Protein AF-A0A3C0ISR7-F1 (afdb_monomer)

Mean predicted aligned error: 15.63 Å

Sequence (139 aa):
MLSINIRPLAKACKRTSGGVSRIWIFDPDDFSFTQAANNPVTGPQPYSAIVLRNAGSGATATAAIASNAVSSITVTVGGTGYLTPPVVQITGGGGTGATAVASIAGGQVTAITVTNGGSGYTTAPTVTLVSGATAAGGA

Radius of gyration: 22.69 Å; Cα contacts (8 Å, |Δi|>4): 237; chains: 1; bounding box: 64×41×48 Å

pLDDT: mean 71.62, std 22.54, range [28.58, 96.19]

Secondary structure (DSSP, 8-state):
-----------PPP--SSS-S------TTS--PPPPP-----S-------------EEEEEEEEEETTEEEEEEEEEEEE--SSPPEEEEE-TT-EEEEEEEEEETTEEEEEEEEEEEE---SPPEEEEE---------

Foldseek 3Di:
DDDQDDDDDDDDDDDDPDDDPDDDDDDPPSDDDDDDDDDDDPDDDPDPDPDPQPLFDDWAWWFDDDPQFGPFIGTPWFGFRHPDFFAKDWDDQQWDDWHWTFDDDPGTTDGIGTPTRGGRRNDTTGIDTHRDPPDPPDD

Solvent-accessible surface area (backbone atoms only — not comparable to full-atom values): 8970 Å² total; per-residue (Å²): 135,91,83,82,86,82,79,89,78,92,71,90,74,83,88,72,97,76,86,71,100,69,84,86,87,72,62,90,77,75,70,81,85,76,90,74,80,92,74,89,81,90,72,97,69,98,67,89,70,85,78,81,73,64,53,30,47,73,47,40,44,49,46,41,67,48,97,38,14,49,67,44,45,48,66,76,35,37,37,44,52,32,88,54,55,34,49,55,44,72,44,66,22,78,35,50,74,51,40,45,48,46,40,63,56,97,30,17,46,73,44,44,48,68,77,32,37,40,42,58,31,80,44,67,37,50,52,46,66,46,48,64,67,73,74,75,80,84,128

Structure (mmCIF, N/CA/C/O backbone):
data_AF-A0A3C0ISR7-F1
#
_entry.id   AF-A0A3C0ISR7-F1
#
loop_
_atom_site.group_PDB
_atom_site.id
_atom_site.type_symbol
_atom_site.label_atom_id
_atom_site.label_alt_id
_atom_site.label_comp_id
_atom_site.label_asym_id
_atom_site.label_entity_id
_atom_site.label_seq_id
_atom_site.pdbx_PDB_ins_code
_atom_site.Cartn_x
_atom_site.Cartn_y
_atom_site.Cartn_z
_atom_site.occupancy
_atom_site.B_iso_or_equiv
_atom_site.auth_seq_id
_atom_site.auth_comp_id
_atom_site.auth_asym_id
_atom_site.auth_atom_id
_atom_site.pdbx_PDB_model_num
ATOM 1 N N . MET A 1 1 ? 34.032 5.545 -14.984 1.00 39.47 1 MET A N 1
ATOM 2 C CA . MET A 1 1 ? 35.078 4.507 -14.888 1.00 39.47 1 MET A CA 1
ATOM 3 C C . MET A 1 1 ? 34.836 3.778 -13.574 1.00 39.47 1 MET A C 1
ATOM 5 O O . MET A 1 1 ? 35.010 4.384 -12.528 1.00 39.47 1 MET A O 1
ATOM 9 N N . LEU A 1 2 ? 34.264 2.571 -13.622 1.00 28.58 2 LEU A N 1
ATOM 10 C CA . LEU A 1 2 ? 33.997 1.757 -12.432 1.00 28.58 2 LEU A CA 1
ATOM 11 C C . LEU A 1 2 ? 35.338 1.194 -11.951 1.00 28.58 2 LEU A C 1
ATOM 13 O O . LEU A 1 2 ? 36.013 0.515 -12.721 1.00 28.58 2 LEU A O 1
ATOM 17 N N . SER A 1 3 ? 35.741 1.523 -10.727 1.00 36.12 3 SER A N 1
ATOM 18 C CA . SER A 1 3 ? 36.979 1.012 -10.140 1.00 36.12 3 SER A CA 1
ATOM 19 C C . SER A 1 3 ? 36.633 -0.142 -9.205 1.00 36.12 3 SER A C 1
ATOM 21 O O . SER A 1 3 ? 35.871 0.048 -8.262 1.00 36.12 3 SER A O 1
ATOM 23 N N . ILE A 1 4 ? 37.157 -1.333 -9.495 1.00 43.91 4 ILE A N 1
ATOM 24 C CA . ILE A 1 4 ? 36.989 -2.547 -8.687 1.00 43.91 4 ILE A CA 1
ATOM 25 C C . ILE A 1 4 ? 38.325 -2.792 -7.990 1.00 43.91 4 ILE A C 1
ATOM 27 O O . ILE A 1 4 ? 39.342 -2.991 -8.657 1.00 43.91 4 ILE A O 1
ATOM 31 N N . ASN A 1 5 ? 38.341 -2.737 -6.659 1.00 37.81 5 ASN A N 1
ATOM 32 C CA . ASN A 1 5 ? 39.568 -2.852 -5.878 1.00 37.81 5 ASN A CA 1
ATOM 33 C C . ASN A 1 5 ? 39.745 -4.294 -5.385 1.00 37.81 5 ASN A C 1
ATOM 35 O O . ASN A 1 5 ? 39.143 -4.695 -4.400 1.00 37.81 5 ASN A O 1
ATOM 39 N N . ILE A 1 6 ? 40.563 -5.087 -6.078 1.00 45.03 6 ILE A N 1
ATOM 40 C CA . ILE A 1 6 ? 40.774 -6.500 -5.735 1.00 45.03 6 ILE A CA 1
ATOM 41 C C . ILE A 1 6 ? 41.996 -6.609 -4.816 1.00 45.03 6 ILE A C 1
ATOM 43 O O . ILE A 1 6 ? 43.122 -6.373 -5.256 1.00 45.03 6 ILE A O 1
ATOM 47 N N . ARG A 1 7 ? 41.809 -7.013 -3.552 1.00 48.22 7 ARG A N 1
ATOM 48 C CA . ARG A 1 7 ? 42.930 -7.387 -2.670 1.00 48.22 7 ARG A CA 1
ATOM 49 C C . ARG A 1 7 ? 43.307 -8.859 -2.900 1.00 48.22 7 ARG A C 1
ATOM 51 O O . ARG A 1 7 ? 42.440 -9.724 -2.808 1.00 48.22 7 ARG A O 1
ATOM 58 N N . PRO A 1 8 ? 44.577 -9.198 -3.182 1.00 43.00 8 PRO A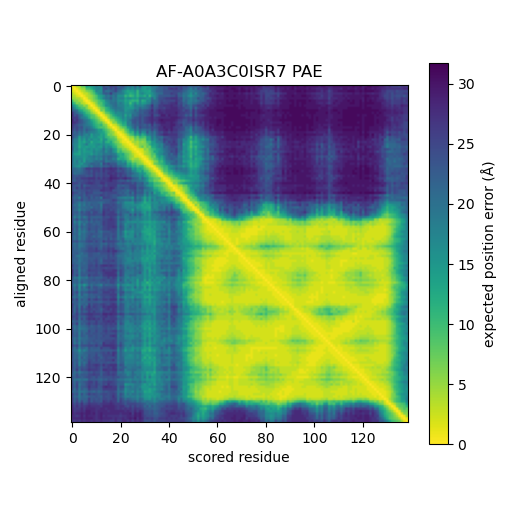 N 1
ATOM 59 C CA . PRO A 1 8 ? 44.979 -10.591 -3.329 1.00 43.00 8 PRO A CA 1
ATOM 60 C C . PRO A 1 8 ? 45.081 -11.264 -1.953 1.00 43.00 8 PRO A C 1
ATOM 62 O O . PRO A 1 8 ? 46.003 -10.990 -1.188 1.00 43.00 8 PRO A O 1
ATOM 65 N N . LEU A 1 9 ? 44.165 -12.183 -1.642 1.00 45.34 9 LEU A N 1
ATOM 66 C CA . LEU A 1 9 ? 44.323 -13.115 -0.524 1.00 45.34 9 LEU A CA 1
ATOM 67 C C . LEU A 1 9 ? 44.935 -14.418 -1.044 1.00 45.34 9 LEU A C 1
ATOM 69 O O . LEU A 1 9 ? 44.275 -15.250 -1.666 1.00 45.34 9 LEU A O 1
ATOM 73 N N . ALA A 1 10 ? 46.230 -14.597 -0.799 1.00 49.84 10 ALA A N 1
ATOM 74 C CA . ALA A 1 10 ? 46.919 -15.844 -1.084 1.00 49.84 10 ALA A CA 1
ATOM 75 C C . ALA A 1 10 ? 46.516 -16.915 -0.057 1.00 49.84 10 ALA A C 1
ATOM 77 O O . ALA A 1 10 ? 47.113 -17.022 1.013 1.00 49.84 10 ALA A O 1
ATOM 78 N N . LYS A 1 11 ? 45.531 -17.755 -0.388 1.00 47.78 11 LYS A N 1
ATOM 79 C CA . LYS A 1 11 ? 45.436 -19.098 0.203 1.00 47.78 11 LYS A CA 1
ATOM 80 C C . LYS A 1 11 ? 44.878 -20.091 -0.812 1.00 47.78 11 LYS A C 1
ATOM 82 O O . LYS A 1 11 ? 43.680 -20.168 -1.056 1.00 47.78 11 LYS A O 1
ATOM 87 N N . ALA A 1 12 ? 45.788 -20.828 -1.443 1.00 45.22 12 ALA A N 1
ATOM 88 C CA . ALA A 1 12 ? 45.475 -21.859 -2.421 1.00 45.22 12 ALA A CA 1
ATOM 89 C C . ALA A 1 12 ? 44.726 -23.032 -1.761 1.00 45.22 12 ALA A C 1
ATOM 91 O O . ALA A 1 12 ? 45.284 -23.725 -0.912 1.00 45.22 12 ALA A O 1
ATOM 92 N N . CYS A 1 13 ? 43.485 -23.286 -2.179 1.00 40.09 13 CYS A N 1
ATOM 93 C CA . CYS A 1 13 ? 42.817 -24.569 -1.963 1.00 40.09 13 CYS A CA 1
ATOM 94 C C . CYS A 1 13 ? 43.076 -25.458 -3.193 1.00 40.09 13 CYS A C 1
ATOM 96 O O . CYS A 1 13 ? 42.990 -24.988 -4.329 1.00 40.09 13 CYS A O 1
ATOM 98 N N . LYS A 1 14 ? 43.475 -26.719 -2.986 1.00 44.47 14 LYS A N 1
ATOM 99 C CA . LYS A 1 14 ? 43.835 -27.658 -4.064 1.00 44.47 14 LYS A CA 1
ATOM 100 C C . LYS A 1 14 ? 42.665 -27.863 -5.042 1.00 44.47 14 LYS A C 1
ATOM 102 O O . LYS A 1 14 ? 41.518 -27.977 -4.628 1.00 44.47 14 LYS A O 1
ATOM 107 N N . ARG A 1 15 ? 42.984 -27.962 -6.340 1.00 46.06 15 ARG A N 1
ATOM 108 C CA . ARG A 1 15 ? 42.043 -28.241 -7.444 1.00 46.06 15 ARG A CA 1
ATOM 109 C C . ARG A 1 15 ? 41.285 -29.558 -7.208 1.00 46.06 15 ARG A C 1
ATOM 111 O O . ARG A 1 15 ? 41.887 -30.621 -7.328 1.00 46.06 15 ARG A O 1
ATOM 118 N N . THR A 1 16 ? 39.977 -29.498 -6.972 1.00 46.84 16 THR A N 1
ATOM 119 C CA . THR A 1 16 ? 39.047 -30.604 -7.252 1.00 46.84 16 THR A CA 1
ATOM 120 C C . THR A 1 16 ? 38.565 -30.498 -8.701 1.00 46.84 16 THR A C 1
ATOM 122 O O . THR A 1 16 ? 38.203 -29.432 -9.198 1.00 46.84 16 THR A O 1
ATOM 125 N N . SER A 1 17 ? 38.651 -31.612 -9.422 1.00 55.38 17 SER A N 1
ATOM 126 C CA . SER A 1 17 ? 38.398 -31.760 -10.856 1.00 55.38 17 SER A CA 1
ATOM 127 C C . SER A 1 17 ? 36.902 -31.683 -11.191 1.00 55.38 17 SER A C 1
ATOM 129 O O . SER A 1 17 ? 36.267 -32.709 -11.418 1.00 55.38 17 SER A O 1
ATOM 131 N N . GLY A 1 18 ? 36.339 -30.471 -11.200 1.00 51.38 18 GLY A N 1
ATOM 132 C CA . GLY A 1 18 ? 34.902 -30.274 -11.429 1.00 51.38 18 GLY A CA 1
ATOM 133 C C . GLY A 1 18 ? 34.455 -28.874 -11.864 1.00 51.38 18 GLY A C 1
ATOM 134 O O . GLY A 1 18 ? 33.291 -28.548 -11.688 1.00 51.38 18 GLY A O 1
ATOM 135 N N . GLY A 1 19 ? 35.341 -28.054 -12.442 1.00 46.81 19 GLY A N 1
ATOM 136 C CA . GLY A 1 19 ? 34.913 -26.950 -13.314 1.00 46.81 19 GLY A CA 1
ATOM 137 C C . GLY A 1 19 ? 34.412 -25.657 -12.658 1.00 46.81 19 GLY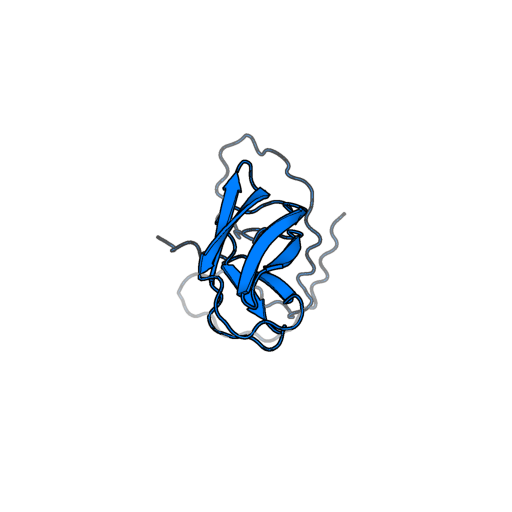 A C 1
ATOM 138 O O . GLY A 1 19 ? 33.325 -25.200 -12.980 1.00 46.81 19 GLY A O 1
ATOM 139 N N . VAL A 1 20 ? 35.251 -24.974 -11.874 1.00 46.06 20 VAL A N 1
ATOM 140 C CA . VAL A 1 20 ? 35.224 -23.499 -11.829 1.00 46.06 20 VAL A CA 1
ATOM 141 C C . VAL A 1 20 ? 36.653 -22.971 -11.940 1.00 46.06 20 VAL A C 1
ATOM 143 O O . VAL A 1 20 ? 37.489 -23.207 -11.072 1.00 46.06 20 VAL A O 1
ATOM 146 N N . SER A 1 21 ? 36.964 -22.279 -13.040 1.00 47.78 21 SER A N 1
ATOM 147 C CA . SER A 1 21 ? 38.301 -21.710 -13.303 1.00 47.78 21 SER A CA 1
ATOM 148 C C . SER A 1 21 ? 38.658 -20.583 -12.330 1.00 47.78 21 SER A C 1
ATOM 150 O O . SER A 1 21 ? 39.823 -20.210 -12.200 1.00 47.78 21 SER A O 1
ATOM 152 N N . ARG A 1 22 ? 37.641 -20.027 -11.663 1.00 46.66 22 ARG A N 1
ATOM 153 C CA . ARG A 1 22 ? 37.733 -19.004 -10.627 1.00 46.66 22 ARG A CA 1
ATOM 154 C C . ARG A 1 22 ? 36.416 -18.954 -9.855 1.00 46.66 22 ARG A C 1
ATOM 156 O O . ARG A 1 22 ? 35.355 -18.885 -10.464 1.00 46.66 22 ARG A O 1
ATOM 163 N N . ILE A 1 23 ? 36.505 -18.948 -8.532 1.00 56.88 23 ILE A N 1
ATOM 164 C CA . ILE A 1 23 ? 35.452 -18.462 -7.638 1.00 56.88 23 ILE A CA 1
ATOM 165 C C . ILE A 1 23 ? 35.950 -17.119 -7.113 1.00 56.88 23 ILE A C 1
ATOM 167 O O . ILE A 1 23 ? 37.076 -17.033 -6.620 1.00 56.88 23 ILE A O 1
ATOM 171 N N . TRP A 1 24 ? 35.137 -16.077 -7.257 1.00 47.84 24 TRP A N 1
ATOM 172 C CA . TRP A 1 24 ? 35.399 -14.776 -6.654 1.00 47.84 24 TRP A CA 1
ATOM 173 C C . TRP A 1 24 ? 34.612 -14.718 -5.351 1.00 47.84 24 TRP A C 1
ATOM 175 O O . TRP A 1 24 ? 33.384 -14.780 -5.366 1.00 47.84 24 TRP A O 1
ATOM 185 N N . ILE A 1 25 ? 35.331 -14.696 -4.233 1.00 50.44 25 ILE A N 1
ATOM 186 C CA . ILE A 1 25 ? 34.749 -14.427 -2.921 1.00 50.44 25 ILE A CA 1
ATOM 187 C C . ILE A 1 25 ? 34.900 -12.929 -2.720 1.00 50.44 25 ILE A C 1
ATOM 189 O O . ILE A 1 25 ? 36.008 -12.408 -2.841 1.00 50.44 25 ILE A O 1
ATOM 193 N N . PHE A 1 26 ? 33.781 -12.271 -2.482 1.00 48.19 26 PHE A N 1
ATOM 194 C CA . PHE A 1 26 ? 33.700 -10.838 -2.275 1.00 48.19 26 PHE A CA 1
ATOM 195 C C . PHE A 1 26 ? 33.456 -10.573 -0.793 1.00 48.19 26 PHE A C 1
ATOM 197 O O . PHE A 1 26 ? 32.735 -11.340 -0.144 1.00 48.19 26 PHE A O 1
ATOM 204 N N . ASP A 1 27 ? 34.046 -9.507 -0.268 1.00 50.41 27 ASP A N 1
ATOM 205 C CA . ASP A 1 27 ? 33.645 -8.972 1.027 1.00 50.41 27 ASP A CA 1
ATOM 206 C C . ASP A 1 27 ? 32.202 -8.435 0.908 1.00 50.41 27 ASP A C 1
ATOM 208 O O . ASP A 1 27 ? 31.782 -8.015 -0.174 1.00 50.41 27 ASP A O 1
ATOM 212 N N . PRO A 1 28 ? 31.397 -8.437 1.985 1.00 46.09 28 PRO A N 1
ATOM 213 C CA . PRO A 1 28 ? 30.016 -7.945 1.933 1.00 46.09 28 PRO A CA 1
ATOM 214 C C . PRO A 1 28 ? 29.898 -6.483 1.456 1.00 46.09 28 PRO A C 1
ATOM 216 O O . PRO A 1 28 ? 28.831 -6.087 0.990 1.00 46.09 28 PRO A O 1
ATOM 219 N N . ASP A 1 29 ? 30.993 -5.716 1.505 1.00 41.88 29 ASP A N 1
ATOM 220 C CA . ASP A 1 29 ? 31.077 -4.323 1.057 1.00 41.88 29 ASP A CA 1
ATOM 221 C C . ASP A 1 29 ? 31.485 -4.151 -0.427 1.00 41.88 29 ASP A C 1
ATOM 223 O O . ASP A 1 29 ? 31.426 -3.039 -0.951 1.00 41.88 29 ASP A O 1
ATOM 227 N N . ASP A 1 30 ? 31.864 -5.220 -1.141 1.00 40.69 30 ASP A N 1
ATOM 228 C CA . ASP A 1 30 ? 32.300 -5.159 -2.554 1.00 40.69 30 ASP A CA 1
ATOM 229 C C . ASP A 1 30 ? 31.161 -4.826 -3.538 1.00 40.69 30 ASP A C 1
ATOM 231 O O . ASP A 1 30 ? 31.407 -4.487 -4.700 1.00 40.69 30 ASP A O 1
ATOM 235 N N . PHE A 1 31 ? 29.902 -4.893 -3.093 1.00 45.53 31 PHE A N 1
ATOM 236 C CA . PHE A 1 31 ? 28.733 -4.569 -3.907 1.00 45.53 31 PHE A CA 1
ATOM 237 C C . PHE A 1 31 ? 27.907 -3.443 -3.279 1.00 45.53 31 PHE A C 1
ATOM 239 O O . PHE A 1 31 ? 26.999 -3.681 -2.488 1.00 45.53 31 PHE A O 1
ATOM 246 N N . SER A 1 32 ? 28.160 -2.200 -3.695 1.00 39.44 32 SER A N 1
ATOM 247 C CA . SER A 1 32 ? 27.267 -1.061 -3.437 1.00 39.44 32 SER A CA 1
ATOM 248 C C . SER A 1 32 ? 26.518 -0.701 -4.729 1.00 39.44 32 SER A C 1
ATOM 250 O O . SER A 1 32 ? 27.129 -0.203 -5.673 1.00 39.44 32 SER A O 1
ATOM 252 N N . PHE A 1 33 ? 25.206 -0.958 -4.819 1.00 49.72 33 PHE A N 1
ATOM 253 C CA . PHE A 1 33 ? 24.407 -0.588 -5.996 1.00 49.72 33 PHE A CA 1
ATOM 254 C C . PHE A 1 33 ? 23.561 0.666 -5.732 1.00 49.72 33 PHE A C 1
ATOM 256 O O . PHE A 1 33 ? 22.631 0.654 -4.933 1.00 49.72 33 PHE A O 1
ATOM 263 N N . THR A 1 34 ? 23.833 1.738 -6.476 1.00 42.41 34 THR A N 1
ATOM 264 C CA . THR A 1 34 ? 22.849 2.794 -6.757 1.00 42.41 34 THR A CA 1
ATOM 265 C C . THR A 1 34 ? 22.332 2.521 -8.169 1.00 42.41 34 THR A C 1
ATOM 267 O O . THR A 1 34 ? 23.123 2.503 -9.110 1.00 42.41 34 THR A O 1
ATOM 270 N N . GLN A 1 35 ? 21.041 2.212 -8.327 1.00 41.16 35 GLN A N 1
ATOM 271 C CA . GLN A 1 35 ? 20.455 1.776 -9.605 1.00 41.16 35 GLN A CA 1
ATOM 272 C C . GLN A 1 35 ? 20.727 2.791 -10.734 1.00 41.16 35 GLN A C 1
ATOM 274 O O . GLN A 1 35 ? 20.348 3.955 -10.629 1.00 41.16 35 GLN A O 1
ATOM 279 N N . ALA A 1 36 ? 21.368 2.347 -11.821 1.00 37.00 36 ALA A N 1
ATOM 280 C CA . ALA A 1 36 ? 21.526 3.133 -13.045 1.00 37.00 36 ALA A CA 1
ATOM 281 C C . ALA A 1 36 ? 20.274 2.997 -13.931 1.00 37.00 36 ALA A C 1
ATOM 283 O O . ALA A 1 36 ? 19.681 1.922 -14.004 1.00 37.00 36 ALA A O 1
ATOM 284 N N . ALA A 1 37 ? 19.875 4.087 -14.592 1.00 42.66 37 ALA A N 1
ATOM 285 C CA . ALA A 1 37 ? 18.676 4.159 -15.427 1.00 42.66 37 ALA A CA 1
ATOM 286 C C . ALA A 1 37 ? 18.624 3.077 -16.530 1.00 42.66 37 ALA A C 1
ATOM 288 O O . ALA A 1 37 ? 19.646 2.689 -17.096 1.00 42.66 37 ALA A O 1
ATOM 289 N N . ASN A 1 38 ? 17.407 2.622 -16.843 1.00 45.12 38 ASN A N 1
ATOM 290 C CA . ASN A 1 38 ? 17.087 1.547 -17.787 1.00 45.12 38 ASN A CA 1
ATOM 291 C C . ASN A 1 38 ? 17.673 1.819 -19.190 1.00 45.12 38 ASN A C 1
ATOM 293 O O . ASN A 1 38 ? 17.114 2.610 -19.948 1.00 45.12 38 ASN A O 1
ATOM 297 N N . ASN A 1 39 ? 18.767 1.153 -19.564 1.00 44.09 39 ASN A N 1
ATOM 298 C CA . ASN A 1 39 ? 19.316 1.219 -20.921 1.00 44.09 39 ASN A CA 1
ATOM 299 C C . ASN A 1 39 ? 18.829 0.004 -21.742 1.00 44.09 39 ASN A C 1
ATOM 301 O O . ASN A 1 39 ? 19.074 -1.127 -21.313 1.00 44.09 39 ASN A O 1
ATOM 305 N N . PRO A 1 40 ? 18.144 0.174 -22.890 1.00 51.09 40 PRO A N 1
ATOM 306 C CA . PRO A 1 40 ? 17.708 -0.959 -23.702 1.00 51.09 40 PRO A CA 1
ATOM 307 C C . PRO A 1 40 ? 18.901 -1.609 -24.422 1.00 51.09 40 PRO A C 1
ATOM 309 O O . PRO A 1 40 ? 19.586 -0.976 -25.221 1.00 51.09 40 PRO A O 1
ATOM 312 N N . VAL A 1 41 ? 19.143 -2.894 -24.158 1.00 56.97 41 VAL A N 1
ATOM 313 C CA . VAL A 1 41 ? 20.155 -3.705 -24.855 1.00 56.97 41 VAL A CA 1
ATOM 314 C C . VAL A 1 41 ? 19.527 -4.433 -26.047 1.00 56.97 41 VAL A C 1
ATOM 316 O O . VAL A 1 41 ? 18.747 -5.365 -25.880 1.00 56.97 41 VAL A O 1
ATOM 319 N N . THR A 1 42 ? 19.874 -4.021 -27.268 1.00 48.78 42 THR A N 1
ATOM 320 C CA . THR A 1 42 ? 19.487 -4.691 -28.521 1.00 48.78 42 THR A CA 1
ATOM 321 C C . THR A 1 42 ? 20.658 -5.506 -29.077 1.00 48.78 42 THR A C 1
ATOM 323 O O . THR A 1 42 ? 21.513 -4.973 -29.780 1.00 48.78 42 THR A O 1
ATOM 326 N N . GLY A 1 43 ? 20.703 -6.802 -28.759 1.00 51.50 43 GLY A N 1
ATOM 327 C CA . GLY A 1 43 ? 21.617 -7.780 -29.361 1.00 51.50 43 GLY A CA 1
ATOM 328 C C . GLY A 1 43 ? 21.555 -9.143 -28.650 1.00 51.50 43 GLY A C 1
ATOM 329 O O . GLY A 1 43 ? 21.320 -9.170 -27.442 1.00 51.50 43 GLY A O 1
ATOM 330 N N . PRO A 1 44 ? 21.750 -10.280 -29.347 1.00 57.31 44 PRO A N 1
ATOM 331 C CA . PRO A 1 44 ? 21.758 -11.593 -28.707 1.00 57.31 44 PRO A CA 1
ATOM 332 C C . PRO A 1 44 ? 23.101 -11.804 -27.994 1.00 57.31 44 PRO A C 1
ATOM 334 O O . PRO A 1 44 ? 24.137 -11.951 -28.638 1.00 57.31 44 PRO A O 1
ATOM 337 N N . GLN A 1 45 ? 23.094 -11.781 -26.662 1.00 47.25 45 GLN A N 1
ATOM 338 C CA . GLN A 1 45 ? 24.293 -11.940 -25.834 1.00 47.25 45 GLN A CA 1
ATOM 339 C C . GLN A 1 45 ? 24.090 -13.080 -24.817 1.00 47.25 45 GLN A C 1
ATOM 341 O O . GLN A 1 45 ? 23.032 -13.130 -24.183 1.00 47.25 45 GLN A O 1
ATOM 346 N N . PRO A 1 46 ? 25.071 -13.987 -24.622 1.00 54.72 46 PRO A N 1
ATOM 347 C CA . PRO A 1 46 ? 24.992 -15.058 -23.633 1.00 54.72 46 PRO A CA 1
ATOM 348 C C . PRO A 1 46 ? 25.310 -14.511 -22.233 1.00 54.72 46 PRO A C 1
ATOM 350 O O . PRO A 1 46 ? 26.427 -14.644 -21.740 1.00 54.72 46 PRO A O 1
ATOM 353 N N . TYR A 1 47 ? 24.341 -13.874 -21.578 1.00 47.09 47 TYR A N 1
ATOM 354 C CA . TYR A 1 47 ? 24.480 -13.477 -20.175 1.00 47.09 47 TYR A CA 1
ATOM 355 C C . TYR A 1 47 ? 23.710 -14.445 -19.268 1.00 47.09 47 TYR A C 1
ATOM 357 O O . TYR A 1 47 ? 22.488 -14.538 -19.359 1.00 47.09 47 TYR A O 1
ATOM 365 N N . SER A 1 48 ? 24.396 -15.109 -18.330 1.00 46.94 48 SER A N 1
ATOM 366 C CA . SER A 1 48 ? 23.760 -15.630 -17.111 1.00 46.94 48 SER A CA 1
ATOM 367 C C . SER A 1 48 ? 23.548 -14.443 -16.168 1.00 46.94 48 SER A C 1
ATOM 369 O O . SER A 1 48 ? 24.404 -14.123 -15.341 1.00 46.94 48 SER A O 1
ATOM 371 N N . ALA A 1 49 ? 22.479 -13.687 -16.399 1.00 51.16 49 ALA A N 1
ATOM 372 C CA . ALA A 1 49 ? 22.249 -12.418 -15.721 1.00 51.16 49 ALA A CA 1
ATOM 373 C C . ALA A 1 49 ? 22.024 -12.614 -14.212 1.00 51.16 49 ALA A C 1
ATOM 375 O O . ALA A 1 49 ? 21.212 -13.444 -13.802 1.00 51.16 49 ALA A O 1
ATOM 376 N N . ILE A 1 50 ? 22.686 -11.797 -13.385 1.00 62.59 50 ILE A N 1
ATOM 377 C CA . ILE A 1 50 ? 22.246 -11.594 -12.004 1.00 62.59 50 ILE A CA 1
ATOM 378 C C . ILE A 1 50 ? 21.006 -10.696 -12.066 1.00 62.59 50 ILE A C 1
ATOM 380 O O . ILE A 1 50 ? 21.071 -9.523 -12.437 1.00 62.59 50 ILE A O 1
ATOM 384 N N . VAL A 1 51 ? 19.834 -11.271 -11.803 1.00 55.38 51 VAL A N 1
ATOM 385 C CA . VAL A 1 51 ? 18.581 -10.514 -11.827 1.00 55.38 51 VAL A CA 1
ATOM 386 C C . VAL A 1 51 ? 18.390 -9.868 -10.459 1.00 55.38 51 VAL A C 1
ATOM 388 O O . VAL A 1 51 ? 17.802 -10.457 -9.554 1.00 55.38 51 VAL A O 1
ATOM 391 N N . LEU A 1 52 ? 18.859 -8.631 -10.308 1.00 60.19 52 LEU A N 1
ATOM 392 C CA . LEU A 1 52 ? 18.432 -7.755 -9.217 1.00 60.19 52 LEU A CA 1
ATOM 393 C C . LEU A 1 52 ? 16.999 -7.307 -9.532 1.00 60.19 52 LEU A C 1
ATOM 395 O O . LEU A 1 52 ? 16.777 -6.252 -10.125 1.00 60.19 52 LEU A O 1
ATOM 399 N N . ARG A 1 53 ? 16.009 -8.156 -9.225 1.00 62.72 53 ARG A N 1
ATOM 400 C CA . ARG A 1 53 ? 14.595 -7.790 -9.375 1.00 62.72 53 ARG A CA 1
ATOM 401 C C . ARG A 1 53 ? 14.350 -6.600 -8.452 1.00 62.72 53 ARG A C 1
ATOM 403 O O . ARG A 1 53 ? 14.405 -6.756 -7.236 1.00 62.72 53 ARG A O 1
ATOM 410 N N . ASN A 1 54 ? 14.109 -5.421 -9.024 1.00 62.09 54 ASN A N 1
ATOM 411 C CA . ASN A 1 54 ? 13.685 -4.261 -8.254 1.00 62.09 54 ASN A CA 1
ATOM 412 C C . ASN A 1 54 ? 12.346 -4.618 -7.603 1.00 62.09 54 ASN A C 1
ATOM 414 O O . ASN A 1 54 ? 11.322 -4.692 -8.282 1.00 62.09 54 ASN A O 1
ATOM 418 N N . ALA A 1 55 ? 12.356 -4.906 -6.304 1.00 70.62 55 ALA A N 1
ATOM 419 C CA . ALA A 1 55 ? 11.129 -4.906 -5.536 1.00 70.62 55 ALA A CA 1
ATOM 420 C C . ALA A 1 55 ? 10.642 -3.453 -5.565 1.00 70.62 55 ALA A C 1
ATOM 422 O O . ALA A 1 55 ? 11.381 -2.560 -5.151 1.00 70.62 55 ALA A O 1
ATOM 423 N N . GLY A 1 56 ? 9.470 -3.201 -6.158 1.00 80.31 56 GLY A N 1
ATOM 424 C CA . GLY A 1 56 ? 8.949 -1.841 -6.303 1.00 80.31 56 GLY A CA 1
ATOM 425 C C . GLY A 1 56 ? 9.037 -1.057 -4.992 1.00 80.31 56 GLY A C 1
ATOM 426 O O . GLY A 1 56 ? 8.895 -1.634 -3.908 1.00 80.31 56 GLY A O 1
ATOM 427 N N . SER A 1 57 ? 9.314 0.241 -5.095 1.00 85.12 57 SER A N 1
ATOM 428 C CA . SER A 1 57 ? 9.619 1.102 -3.950 1.00 85.12 57 SER A CA 1
ATOM 429 C C . SER A 1 57 ? 8.910 2.453 -4.047 1.00 85.12 57 SER A C 1
ATOM 431 O O . SER A 1 57 ? 8.473 2.878 -5.119 1.00 85.12 57 SER A O 1
ATOM 433 N N . GLY A 1 58 ? 8.804 3.135 -2.908 1.00 84.56 58 GLY A N 1
ATOM 434 C CA . GLY A 1 58 ? 8.308 4.507 -2.815 1.00 84.56 58 GLY A CA 1
ATOM 435 C C . GLY A 1 58 ? 6.788 4.659 -2.801 1.00 84.56 58 GLY A C 1
ATOM 436 O O . GLY A 1 58 ? 6.313 5.793 -2.824 1.00 84.56 58 GLY A O 1
ATOM 437 N N . ALA A 1 59 ? 6.011 3.572 -2.758 1.00 89.94 59 ALA A N 1
ATOM 438 C CA . ALA A 1 59 ? 4.571 3.699 -2.572 1.00 89.94 59 ALA A CA 1
ATOM 439 C C . ALA A 1 59 ? 4.236 4.091 -1.125 1.00 89.94 59 ALA A C 1
ATOM 441 O O . ALA A 1 59 ? 4.755 3.505 -0.173 1.00 89.94 59 ALA A O 1
ATOM 442 N N . THR A 1 60 ? 3.338 5.059 -0.958 1.00 92.06 60 THR A N 1
ATOM 443 C CA . THR A 1 60 ? 2.830 5.505 0.347 1.00 92.06 60 THR A CA 1
ATOM 444 C C . THR A 1 60 ? 1.314 5.640 0.300 1.00 92.06 60 THR A C 1
ATOM 446 O O . THR A 1 60 ? 0.738 5.965 -0.740 1.00 92.06 60 THR A O 1
ATOM 449 N N . ALA A 1 61 ? 0.658 5.381 1.428 1.00 93.94 61 ALA A N 1
ATOM 450 C CA . ALA A 1 61 ? -0.790 5.445 1.549 1.00 93.94 61 ALA A CA 1
ATOM 451 C C . ALA A 1 61 ? -1.209 5.901 2.949 1.00 93.94 61 ALA A C 1
ATOM 453 O O . ALA A 1 61 ? -0.472 5.718 3.917 1.00 93.94 61 ALA A O 1
ATOM 454 N N . THR A 1 62 ? -2.402 6.478 3.055 1.00 93.88 62 THR A N 1
ATOM 455 C CA . THR A 1 62 ? -2.997 6.932 4.315 1.00 93.88 62 THR A CA 1
ATOM 456 C C . THR A 1 62 ? -4.340 6.251 4.539 1.00 93.88 62 THR A C 1
ATOM 458 O O . THR A 1 62 ? -5.135 6.095 3.613 1.00 93.88 62 THR A O 1
ATOM 461 N N . ALA A 1 63 ? -4.596 5.815 5.773 1.00 94.69 63 ALA A N 1
ATOM 462 C CA . ALA A 1 63 ? -5.874 5.229 6.162 1.00 94.69 63 ALA A CA 1
ATOM 463 C C . ALA A 1 63 ? -6.803 6.286 6.767 1.00 94.69 63 ALA A C 1
ATOM 465 O O . ALA A 1 63 ? -6.370 7.131 7.550 1.00 94.69 63 ALA A O 1
ATOM 466 N N . ALA A 1 64 ? -8.093 6.186 6.458 1.00 94.19 64 ALA A N 1
ATOM 467 C CA . ALA A 1 64 ? -9.155 6.935 7.112 1.00 94.19 64 ALA A CA 1
ATOM 468 C C . ALA A 1 64 ? -10.057 5.990 7.914 1.00 94.19 64 ALA A C 1
ATOM 470 O O . ALA A 1 64 ? -10.296 4.845 7.520 1.00 94.19 64 ALA A O 1
ATOM 471 N N . ILE A 1 65 ? -10.577 6.485 9.037 1.00 94.00 65 ILE A N 1
ATOM 472 C CA . ILE A 1 65 ? -11.472 5.738 9.925 1.00 94.00 65 ILE A CA 1
ATOM 473 C C . ILE A 1 65 ? -12.875 6.314 9.837 1.00 94.00 65 ILE A C 1
ATOM 475 O O . ILE A 1 65 ? -13.054 7.530 9.846 1.00 94.00 65 ILE A O 1
ATOM 479 N N . ALA A 1 66 ? -13.863 5.426 9.835 1.00 93.19 66 ALA A N 1
ATOM 480 C CA . ALA A 1 66 ? -15.250 5.760 10.113 1.00 93.19 66 ALA A CA 1
ATOM 481 C C . ALA A 1 66 ? -15.832 4.699 11.051 1.00 93.19 66 ALA A C 1
ATOM 483 O O . ALA A 1 66 ? -15.505 3.519 10.936 1.00 93.19 66 ALA A O 1
ATOM 484 N N . SER A 1 67 ? -16.682 5.111 11.993 1.00 89.19 67 SER A N 1
ATOM 485 C CA . SER A 1 67 ? -17.409 4.186 12.878 1.00 89.19 67 SER A CA 1
ATOM 486 C C . SER A 1 67 ? -16.519 3.151 13.597 1.00 89.19 67 SER A C 1
ATOM 488 O O . SER A 1 67 ? -16.900 1.993 13.732 1.00 89.19 67 SER A O 1
ATOM 490 N N . ASN A 1 68 ? -15.333 3.563 14.066 1.00 91.44 68 ASN A N 1
ATOM 491 C CA . ASN A 1 68 ? -14.333 2.715 14.742 1.00 91.44 68 ASN A CA 1
ATOM 492 C C . ASN A 1 68 ? -13.700 1.595 13.883 1.00 91.44 68 ASN A C 1
ATOM 494 O O . ASN A 1 68 ? -13.151 0.630 14.429 1.00 91.44 68 ASN A O 1
ATOM 498 N N . ALA A 1 69 ? -13.750 1.715 12.554 1.00 93.19 69 ALA A N 1
ATOM 499 C CA . ALA A 1 69 ? -13.132 0.792 11.602 1.00 93.19 69 ALA A CA 1
ATOM 500 C C . ALA A 1 69 ? -12.380 1.543 10.489 1.00 93.19 69 ALA A C 1
ATOM 502 O O . ALA A 1 69 ? -12.679 2.700 10.185 1.00 93.19 69 ALA A O 1
ATOM 503 N N . VAL A 1 70 ? -11.409 0.883 9.856 1.00 94.62 70 VAL A N 1
ATOM 504 C CA . VAL A 1 70 ? -10.727 1.410 8.666 1.00 94.62 70 VAL A CA 1
ATOM 505 C C . VAL A 1 70 ? -11.731 1.469 7.516 1.00 94.62 70 VAL A C 1
ATOM 507 O O . VAL A 1 70 ? -12.191 0.439 7.032 1.00 94.62 70 VAL A O 1
ATOM 510 N N . SER A 1 71 ? -12.084 2.681 7.088 1.00 94.25 71 SER A N 1
ATOM 511 C CA . SER A 1 71 ? -13.112 2.911 6.069 1.00 94.25 71 SER A CA 1
ATOM 512 C C . SER A 1 71 ? -12.534 2.983 4.662 1.00 94.25 71 SER A C 1
ATOM 514 O O . SER A 1 71 ? -13.176 2.546 3.710 1.00 94.25 71 SER A O 1
ATOM 516 N N . SER A 1 72 ? -11.348 3.566 4.508 1.00 94.00 72 SER A N 1
ATOM 517 C CA . SER A 1 72 ? -10.677 3.685 3.216 1.00 94.00 72 SER A CA 1
ATOM 518 C C . SER A 1 72 ? -9.172 3.817 3.395 1.00 94.00 72 SER A C 1
ATOM 520 O O . SER A 1 72 ? -8.683 4.227 4.450 1.00 94.00 72 SER A O 1
ATOM 522 N N . ILE A 1 73 ? -8.435 3.445 2.350 1.00 95.88 73 ILE A N 1
ATOM 523 C CA . ILE A 1 73 ? -6.995 3.657 2.256 1.00 95.88 73 ILE A CA 1
ATOM 524 C C . ILE A 1 73 ? -6.726 4.363 0.933 1.00 95.88 73 ILE A C 1
ATOM 526 O O . ILE A 1 73 ? -6.995 3.817 -0.137 1.00 95.88 73 ILE A O 1
ATOM 530 N N . THR A 1 74 ? -6.198 5.577 1.014 1.00 95.69 74 THR A N 1
ATOM 531 C CA . THR A 1 74 ? -5.884 6.404 -0.150 1.00 95.69 74 THR A CA 1
ATOM 532 C C . THR A 1 74 ? -4.401 6.287 -0.459 1.00 95.69 74 THR A C 1
ATOM 534 O O . THR A 1 74 ? -3.561 6.465 0.420 1.00 95.69 74 THR A O 1
ATOM 537 N N . VAL A 1 75 ? -4.067 5.995 -1.715 1.00 95.00 75 VAL A N 1
ATOM 538 C CA . VAL A 1 75 ? -2.678 5.999 -2.185 1.00 95.00 75 VAL A CA 1
ATOM 539 C C . VAL A 1 75 ? -2.233 7.449 -2.363 1.00 95.00 75 VAL A C 1
ATOM 541 O O . VAL A 1 75 ? -2.815 8.180 -3.161 1.00 95.00 75 VAL A O 1
ATOM 544 N N . THR A 1 76 ? -1.205 7.862 -1.627 1.00 94.81 76 THR A N 1
ATOM 545 C CA . THR A 1 76 ? -0.626 9.212 -1.720 1.00 94.81 76 THR A CA 1
ATOM 546 C C . THR A 1 76 ? 0.458 9.261 -2.791 1.00 94.81 76 THR A C 1
ATOM 548 O O . THR A 1 76 ? 0.550 10.220 -3.551 1.00 94.81 76 THR A O 1
ATOM 551 N N . VAL A 1 77 ? 1.273 8.206 -2.872 1.00 92.06 77 VAL A N 1
ATOM 552 C CA . VAL A 1 77 ? 2.310 8.033 -3.895 1.00 92.06 77 VAL A CA 1
ATOM 553 C C . VAL A 1 77 ? 2.239 6.592 -4.383 1.00 92.06 77 VAL A C 1
ATOM 555 O O . VAL A 1 77 ? 2.301 5.674 -3.571 1.00 92.06 77 VAL A O 1
ATOM 558 N N . GLY A 1 78 ? 2.115 6.379 -5.694 1.00 87.69 78 GLY A N 1
ATOM 559 C CA . GLY A 1 78 ? 2.046 5.031 -6.279 1.00 87.69 78 GLY A CA 1
ATOM 560 C C . GLY A 1 78 ? 3.390 4.294 -6.320 1.00 87.69 78 GLY A C 1
ATOM 561 O O . GLY A 1 78 ? 3.427 3.077 -6.501 1.00 87.69 78 GLY A O 1
ATOM 562 N N . GLY A 1 79 ? 4.492 5.023 -6.123 1.00 89.81 79 GLY A N 1
ATOM 563 C CA . GLY A 1 79 ? 5.858 4.514 -6.220 1.00 89.81 79 GLY A CA 1
ATOM 564 C C . GLY A 1 79 ? 6.198 4.018 -7.626 1.00 89.81 79 GLY A C 1
ATOM 565 O O . GLY A 1 79 ? 5.511 4.352 -8.588 1.00 89.81 79 GLY A O 1
ATOM 566 N N . THR A 1 80 ? 7.273 3.242 -7.769 1.00 83.06 80 THR A N 1
ATOM 567 C CA . THR A 1 80 ? 7.735 2.748 -9.076 1.00 83.06 80 THR A CA 1
ATOM 568 C C . THR A 1 80 ? 8.316 1.338 -9.006 1.00 83.06 80 THR A C 1
ATOM 570 O O . THR A 1 80 ? 8.811 0.879 -7.975 1.00 83.06 80 THR A O 1
ATOM 573 N N . GLY A 1 81 ? 8.265 0.635 -10.142 1.00 81.25 81 GLY A N 1
ATOM 574 C CA . GLY A 1 81 ? 8.892 -0.675 -10.318 1.00 81.25 81 GLY A CA 1
ATOM 575 C C . GLY A 1 81 ? 8.155 -1.837 -9.648 1.00 81.25 81 GLY A C 1
ATOM 576 O O 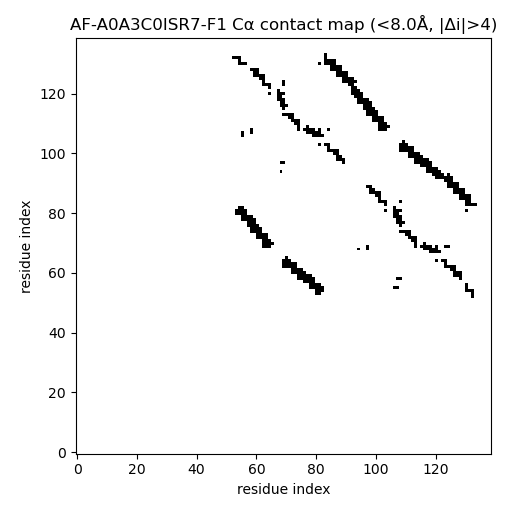. GLY A 1 81 ? 8.758 -2.885 -9.433 1.00 81.25 81 GLY A O 1
ATOM 577 N N . TYR A 1 82 ? 6.872 -1.682 -9.311 1.00 83.75 82 TYR A N 1
ATOM 578 C CA . TYR A 1 82 ? 6.055 -2.770 -8.772 1.00 83.75 82 TYR A CA 1
ATOM 579 C C . TYR A 1 82 ? 5.683 -3.760 -9.881 1.00 83.75 82 TYR A C 1
ATOM 581 O O . TYR A 1 82 ? 4.861 -3.461 -10.743 1.00 83.75 82 TYR A O 1
ATOM 589 N N . LEU A 1 83 ? 6.293 -4.948 -9.857 1.00 83.88 83 LEU A N 1
ATOM 590 C CA . LEU A 1 83 ? 5.958 -6.064 -10.757 1.00 83.88 83 LEU A CA 1
ATOM 591 C C . LEU A 1 83 ? 4.845 -6.960 -10.201 1.00 83.88 83 LEU A C 1
ATOM 593 O O . LEU A 1 83 ? 4.151 -7.640 -10.950 1.00 83.88 83 LEU A O 1
ATOM 597 N N . THR A 1 84 ? 4.679 -6.950 -8.884 1.00 85.44 84 THR A N 1
ATOM 598 C CA . THR A 1 84 ? 3.629 -7.645 -8.143 1.00 85.44 84 THR A CA 1
ATOM 599 C C . THR A 1 84 ? 2.994 -6.658 -7.162 1.00 85.44 84 THR A C 1
ATOM 601 O O . THR A 1 84 ? 3.685 -5.746 -6.686 1.00 85.44 84 THR A O 1
ATOM 604 N N . PRO A 1 85 ? 1.687 -6.785 -6.864 1.00 87.44 85 PRO A N 1
ATOM 605 C CA . PRO A 1 85 ? 1.065 -5.963 -5.839 1.00 87.44 85 PRO A CA 1
ATOM 606 C C . PRO A 1 85 ? 1.785 -6.109 -4.489 1.00 87.44 85 PRO A C 1
ATOM 608 O O . PRO A 1 85 ? 2.069 -7.239 -4.079 1.00 87.44 85 PRO A O 1
ATOM 611 N N . PRO A 1 86 ? 2.092 -5.005 -3.786 1.00 90.00 86 PRO A N 1
ATOM 612 C CA . PRO A 1 86 ? 2.676 -5.090 -2.456 1.00 90.00 86 PRO A CA 1
ATOM 613 C C . PRO A 1 86 ? 1.665 -5.627 -1.438 1.00 90.00 86 PRO A C 1
ATOM 615 O O . PRO A 1 86 ? 0.453 -5.445 -1.567 1.00 90.00 86 PRO A O 1
ATOM 618 N N . VAL A 1 87 ? 2.182 -6.244 -0.381 1.00 90.88 87 VAL A N 1
ATOM 619 C CA . VAL A 1 87 ? 1.402 -6.615 0.797 1.00 90.88 87 VAL A CA 1
ATOM 620 C C . VAL A 1 87 ? 1.084 -5.348 1.584 1.00 90.88 87 VAL A C 1
ATOM 622 O O . VAL A 1 87 ? 1.985 -4.574 1.916 1.00 90.88 87 VAL A O 1
ATOM 625 N N . VAL A 1 88 ? -0.197 -5.145 1.893 1.00 93.88 88 VAL A N 1
ATOM 626 C CA . VAL A 1 88 ? -0.661 -4.023 2.713 1.00 93.88 88 VAL A CA 1
ATOM 627 C C . VAL A 1 88 ? -0.635 -4.440 4.178 1.00 93.88 88 VAL A C 1
ATOM 629 O O . VAL A 1 88 ? -1.391 -5.315 4.594 1.00 93.88 88 VAL A O 1
ATOM 632 N N . GLN A 1 89 ? 0.232 -3.813 4.966 1.00 93.12 89 GLN A N 1
ATOM 633 C CA . GLN A 1 89 ? 0.284 -3.990 6.412 1.00 93.12 89 GLN A CA 1
ATOM 634 C C . GLN A 1 89 ? -0.347 -2.785 7.101 1.00 93.12 89 GLN A C 1
ATOM 636 O O . GLN A 1 89 ? 0.042 -1.646 6.852 1.00 93.12 89 GLN A O 1
ATOM 641 N N . ILE A 1 90 ? -1.314 -3.046 7.977 1.00 93.75 90 ILE A N 1
ATOM 642 C CA . ILE A 1 90 ? -2.024 -2.025 8.750 1.00 93.75 90 ILE A CA 1
ATOM 643 C C . ILE A 1 90 ? -1.651 -2.231 10.214 1.00 93.75 90 ILE A C 1
ATOM 645 O O . ILE A 1 90 ? -1.925 -3.290 10.778 1.00 93.75 90 ILE A O 1
ATOM 649 N N . THR A 1 91 ? -0.998 -1.246 10.825 1.00 93.56 91 THR A N 1
ATOM 650 C CA . THR A 1 91 ? -0.520 -1.332 12.213 1.00 93.56 91 THR A CA 1
ATOM 651 C C . THR A 1 91 ? -0.863 -0.074 13.009 1.00 93.56 91 THR A C 1
ATOM 653 O O . THR A 1 91 ? -1.087 0.998 12.451 1.00 93.56 91 THR A O 1
ATOM 656 N N . GLY A 1 92 ? -0.928 -0.198 14.338 1.00 92.56 92 GLY A N 1
ATOM 657 C CA . GLY A 1 92 ? -1.315 0.904 15.222 1.00 92.56 92 GLY A CA 1
ATOM 658 C C . GLY A 1 92 ? -2.821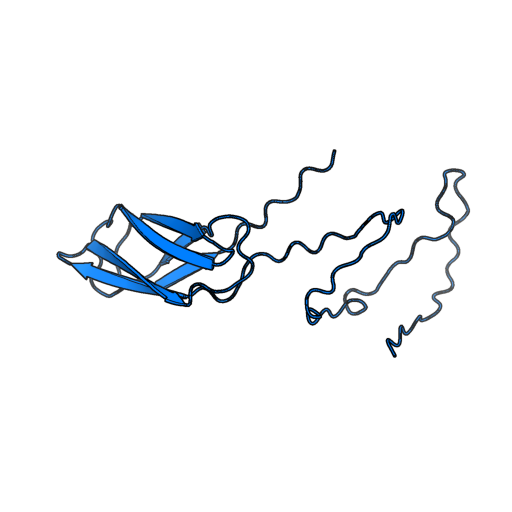 1.192 15.207 1.00 92.56 92 GLY A C 1
ATOM 659 O O . GLY A 1 92 ? -3.633 0.337 14.863 1.00 92.56 92 GLY A O 1
ATOM 660 N N . GLY A 1 93 ? -3.204 2.395 15.634 1.00 88.69 93 GLY A N 1
ATOM 661 C CA . GLY A 1 93 ? -4.599 2.847 15.623 1.00 88.69 93 GLY A CA 1
ATOM 662 C C . GLY A 1 93 ? -5.511 2.283 16.721 1.00 88.69 93 GLY A C 1
ATOM 663 O O . GLY A 1 93 ? -6.694 2.609 16.761 1.00 88.69 93 GLY A O 1
ATOM 664 N N . GLY A 1 94 ? -4.988 1.424 17.605 1.00 90.12 94 GLY A N 1
ATOM 665 C CA . GLY A 1 94 ? -5.731 0.818 18.721 1.00 90.12 94 GLY A CA 1
ATOM 666 C C . GLY A 1 94 ? -6.695 -0.313 18.337 1.00 90.12 94 GLY A C 1
ATOM 667 O O . GLY A 1 94 ? -7.217 -0.979 19.228 1.00 90.12 94 GLY A O 1
ATOM 668 N N . GLY A 1 95 ? -6.901 -0.558 17.039 1.00 91.88 95 GLY A N 1
ATOM 669 C CA . GLY A 1 95 ? -7.791 -1.593 16.514 1.00 91.88 95 GLY A CA 1
ATOM 670 C C . GLY A 1 95 ? -7.069 -2.842 16.010 1.00 91.88 95 GLY A C 1
ATOM 671 O O . GLY A 1 95 ? -5.840 -2.911 15.970 1.00 91.88 95 GLY A O 1
ATOM 672 N N . THR A 1 96 ? -7.848 -3.845 15.601 1.00 93.19 96 THR A N 1
ATOM 673 C CA . THR A 1 96 ? -7.340 -5.105 15.034 1.00 93.19 96 THR A CA 1
ATOM 674 C C . THR A 1 96 ? -8.222 -5.617 13.894 1.00 93.19 96 THR A C 1
ATOM 676 O O . THR A 1 96 ? -9.377 -5.214 13.740 1.00 93.19 96 THR A O 1
ATOM 679 N N . GLY A 1 97 ? -7.669 -6.521 13.080 1.00 92.19 97 GLY A N 1
ATOM 680 C CA . GLY A 1 97 ? -8.422 -7.257 12.062 1.00 92.19 97 GLY A CA 1
ATOM 681 C C . GLY A 1 97 ? -8.662 -6.519 10.743 1.00 92.19 97 GLY A C 1
ATOM 682 O O . GLY A 1 97 ? -9.380 -7.052 9.901 1.00 92.19 97 GLY A O 1
ATOM 683 N N . ALA A 1 98 ? -8.084 -5.331 10.532 1.00 94.69 98 ALA A N 1
ATOM 684 C CA . ALA A 1 98 ? -8.168 -4.680 9.229 1.00 94.69 98 ALA A CA 1
ATOM 685 C C . ALA A 1 98 ? -7.289 -5.395 8.192 1.00 94.69 98 ALA A C 1
ATOM 687 O O . ALA A 1 98 ? -6.118 -5.687 8.443 1.00 94.69 98 ALA A O 1
ATOM 688 N N . THR A 1 99 ? -7.844 -5.636 7.007 1.00 94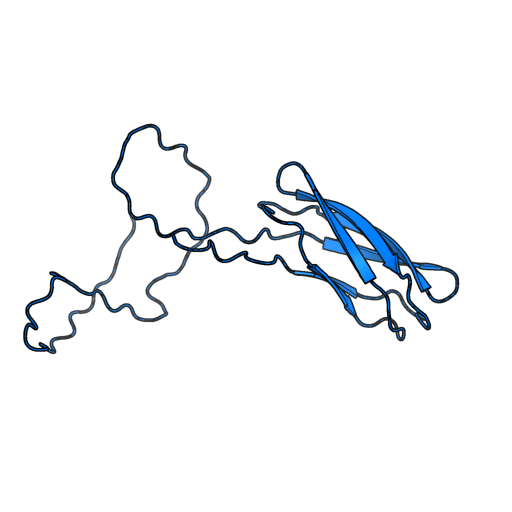.00 99 THR A N 1
ATOM 689 C CA . THR A 1 99 ? -7.140 -6.217 5.860 1.00 94.00 99 THR A CA 1
ATOM 690 C C . THR A 1 99 ? -7.449 -5.426 4.597 1.00 94.00 99 THR A C 1
ATOM 692 O O . THR A 1 99 ? -8.562 -4.935 4.405 1.00 94.00 99 THR A O 1
ATOM 695 N N . ALA A 1 100 ? -6.463 -5.312 3.712 1.00 94.88 100 ALA A N 1
ATOM 696 C CA . ALA A 1 100 ? -6.602 -4.612 2.444 1.00 94.88 100 ALA A CA 1
ATOM 697 C C . ALA A 1 100 ? -5.726 -5.250 1.361 1.00 94.88 100 ALA A C 1
ATOM 699 O O . ALA A 1 100 ? -4.745 -5.931 1.658 1.00 94.88 100 ALA A O 1
ATOM 700 N N . VAL A 1 101 ? -6.086 -5.015 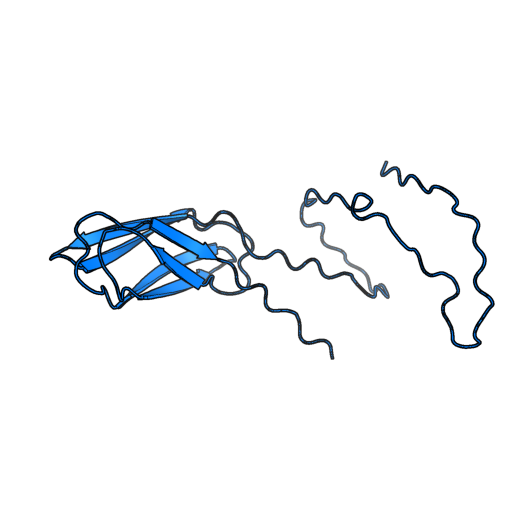0.102 1.00 94.50 101 VAL A N 1
ATOM 701 C CA . VAL A 1 101 ? -5.391 -5.531 -1.080 1.00 94.50 101 VAL A CA 1
ATOM 702 C C . VAL A 1 101 ? -4.972 -4.359 -1.957 1.00 94.50 101 VAL A C 1
ATOM 704 O O . VAL A 1 101 ? -5.794 -3.515 -2.311 1.00 94.50 101 VAL A O 1
ATOM 707 N N . ALA A 1 102 ? -3.689 -4.303 -2.311 1.00 94.25 102 ALA A N 1
ATOM 708 C CA . ALA A 1 102 ? -3.178 -3.328 -3.264 1.00 94.25 102 ALA A CA 1
ATOM 709 C C . ALA A 1 102 ? -3.415 -3.802 -4.703 1.00 94.25 102 ALA A C 1
ATOM 711 O O . ALA A 1 102 ? -3.331 -4.990 -5.005 1.00 94.25 102 ALA A O 1
ATOM 712 N N . SER A 1 103 ? -3.664 -2.855 -5.600 1.00 93.88 103 SER A N 1
ATOM 713 C CA . SER A 1 103 ? -3.714 -3.059 -7.046 1.00 93.88 103 SER A CA 1
ATOM 714 C C . SER A 1 103 ? -2.606 -2.256 -7.709 1.00 93.88 103 SER A C 1
ATOM 716 O O . SER A 1 103 ? -2.313 -1.131 -7.293 1.00 93.88 103 SER A O 1
ATOM 718 N N . ILE A 1 104 ? -1.994 -2.834 -8.742 1.00 92.31 104 ILE A N 1
ATOM 719 C CA . ILE A 1 104 ? -0.936 -2.184 -9.515 1.00 92.31 104 ILE A CA 1
ATOM 720 C C . ILE A 1 104 ? -1.343 -2.037 -10.976 1.00 92.31 104 ILE A C 1
ATOM 722 O O . ILE A 1 104 ? -1.983 -2.920 -11.545 1.00 92.31 104 ILE A O 1
ATOM 726 N N . ALA A 1 105 ? -0.931 -0.938 -11.597 1.00 90.94 105 ALA A N 1
ATOM 727 C CA . ALA A 1 105 ? -0.988 -0.757 -13.042 1.00 90.94 105 ALA A CA 1
ATOM 728 C C . ALA A 1 105 ? 0.204 0.091 -13.495 1.00 90.94 105 ALA A C 1
ATOM 730 O O . ALA A 1 105 ? 0.615 1.021 -12.803 1.00 90.94 105 ALA A O 1
ATOM 731 N N . GLY A 1 106 ? 0.800 -0.253 -14.640 1.00 85.75 106 GLY A N 1
ATOM 732 C CA . GLY A 1 106 ? 1.943 0.495 -15.182 1.00 85.75 106 GLY A CA 1
ATOM 733 C C . GLY A 1 106 ? 3.169 0.546 -14.257 1.00 85.75 106 GLY A C 1
ATOM 734 O O . GLY A 1 106 ? 3.926 1.510 -14.306 1.00 85.75 106 GLY A O 1
ATOM 735 N N . GLY A 1 107 ? 3.356 -0.457 -13.391 1.00 84.81 107 GLY A N 1
ATOM 736 C CA . GLY A 1 107 ? 4.484 -0.515 -12.454 1.00 84.81 107 GLY A CA 1
ATOM 737 C C . GLY A 1 107 ? 4.322 0.322 -11.179 1.00 84.81 107 GLY A C 1
ATOM 738 O O . GLY A 1 107 ? 5.304 0.507 -10.460 1.00 84.81 107 GLY A O 1
ATOM 739 N N . GLN A 1 108 ? 3.118 0.829 -10.900 1.00 89.00 108 GLN A N 1
ATOM 740 C CA . GLN A 1 108 ? 2.807 1.671 -9.740 1.00 89.00 108 GLN A CA 1
ATOM 741 C C . GLN A 1 108 ? 1.589 1.122 -8.994 1.00 89.00 108 GLN A C 1
ATOM 743 O O . GLN A 1 108 ? 0.721 0.494 -9.603 1.00 89.00 108 GLN A O 1
ATOM 748 N N . VAL A 1 109 ? 1.500 1.384 -7.691 1.00 93.38 109 VAL A N 1
ATOM 749 C CA . VAL A 1 109 ? 0.297 1.130 -6.891 1.00 93.38 109 VAL A CA 1
ATOM 750 C C . VAL A 1 109 ? -0.756 2.173 -7.252 1.00 93.38 109 VAL A C 1
ATOM 752 O O . VAL A 1 109 ? -0.534 3.367 -7.077 1.00 93.38 109 VAL A O 1
ATOM 755 N N . THR A 1 110 ? -1.899 1.729 -7.768 1.00 94.38 110 THR A N 1
ATOM 756 C CA . THR A 1 110 ? -2.969 2.619 -8.249 1.00 94.38 110 THR A CA 1
ATOM 757 C C . THR A 1 110 ? -4.168 2.672 -7.321 1.00 94.38 110 THR A C 1
ATOM 759 O O . THR A 1 110 ? -4.859 3.685 -7.271 1.00 94.38 110 THR A O 1
ATOM 762 N N . ALA A 1 111 ? -4.416 1.603 -6.568 1.00 94.38 111 ALA A N 1
ATOM 763 C CA . ALA A 1 111 ? -5.513 1.544 -5.617 1.00 94.38 111 ALA A CA 1
ATOM 764 C C . ALA A 1 111 ? -5.185 0.601 -4.462 1.00 94.38 111 ALA A C 1
ATOM 766 O O . ALA A 1 111 ? -4.423 -0.354 -4.620 1.00 94.38 111 ALA A O 1
ATOM 767 N N . ILE A 1 112 ? -5.799 0.854 -3.309 1.00 96.19 112 ILE A N 1
ATOM 768 C CA . ILE A 1 112 ? -5.819 -0.071 -2.179 1.00 96.19 112 ILE A CA 1
ATOM 769 C C . ILE A 1 112 ? -7.275 -0.260 -1.771 1.00 96.19 112 ILE A C 1
ATOM 771 O O . ILE A 1 112 ? -7.955 0.688 -1.386 1.00 96.19 112 ILE A O 1
ATOM 775 N N . THR A 1 113 ? -7.756 -1.492 -1.865 1.00 96.12 113 THR A N 1
ATOM 776 C CA . THR A 1 113 ? -9.128 -1.853 -1.511 1.00 96.12 113 THR A CA 1
ATOM 777 C C . THR A 1 113 ? -9.135 -2.491 -0.134 1.00 96.12 113 THR A C 1
ATOM 779 O O . THR A 1 113 ? -8.489 -3.514 0.085 1.00 96.12 113 THR A O 1
ATOM 782 N N . VAL A 1 114 ? -9.874 -1.898 0.801 1.00 95.38 114 VAL A N 1
ATOM 783 C CA . VAL A 1 114 ? -10.090 -2.478 2.131 1.00 95.38 114 VAL A CA 1
ATOM 784 C C . VAL A 1 114 ? -11.033 -3.670 1.987 1.00 95.38 114 VAL A C 1
ATOM 786 O O . VAL A 1 114 ? -12.156 -3.519 1.515 1.00 95.38 114 VAL A O 1
ATOM 789 N N . THR A 1 115 ? -10.570 -4.859 2.365 1.00 95.06 115 THR A N 1
ATOM 790 C CA . THR A 1 115 ? -11.373 -6.091 2.343 1.00 95.06 115 THR A CA 1
ATOM 791 C C . THR A 1 115 ? -12.039 -6.359 3.687 1.00 95.06 115 THR A C 1
ATOM 793 O O . THR A 1 115 ? -13.117 -6.941 3.732 1.00 95.06 115 THR A O 1
ATOM 796 N N . ASN A 1 116 ? -11.427 -5.893 4.776 1.00 94.25 116 ASN A N 1
AT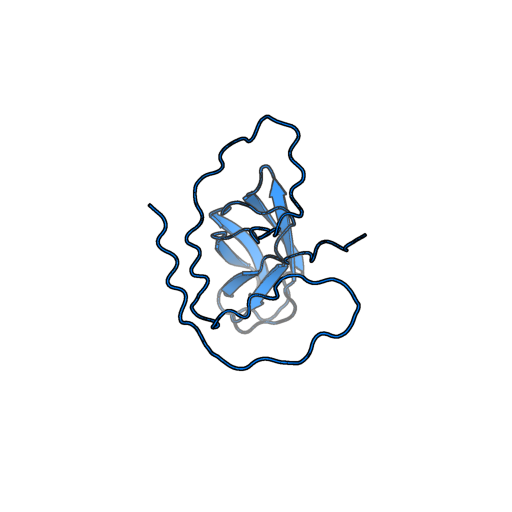OM 797 C CA . ASN A 1 116 ? -12.014 -5.871 6.107 1.00 94.25 116 ASN A CA 1
ATOM 798 C C . ASN A 1 116 ? -11.578 -4.585 6.814 1.00 94.25 116 ASN A C 1
ATOM 800 O O . ASN A 1 116 ? -10.382 -4.321 6.924 1.00 94.25 116 ASN A O 1
ATOM 804 N N . GLY A 1 117 ? -12.531 -3.790 7.300 1.00 91.88 117 GLY A N 1
ATOM 805 C CA . GLY A 1 117 ? -12.233 -2.571 8.059 1.00 91.88 117 GLY A CA 1
ATOM 806 C C . GLY A 1 117 ? -11.726 -2.842 9.480 1.00 91.88 117 GLY A C 1
ATOM 807 O O . GLY A 1 117 ? -11.207 -1.937 10.134 1.00 91.88 117 GLY A O 1
ATOM 808 N N . GLY A 1 118 ? -11.853 -4.083 9.960 1.00 94.50 118 GLY A N 1
ATOM 809 C CA . GLY A 1 118 ? -11.514 -4.470 11.323 1.00 94.50 118 GLY A CA 1
ATOM 810 C C . GLY A 1 118 ? -12.402 -3.784 12.360 1.00 94.50 118 GLY A C 1
ATOM 811 O O . GLY A 1 118 ? -13.532 -3.383 12.076 1.00 94.50 118 GLY A O 1
ATOM 812 N N . SER A 1 119 ? -11.924 -3.684 13.599 1.00 92.88 119 SER A N 1
ATOM 813 C CA . SER A 1 119 ? -12.682 -3.075 14.698 1.00 92.88 119 SER A CA 1
ATOM 814 C C . SER A 1 119 ? -11.774 -2.484 15.772 1.00 92.88 119 SER A C 1
ATOM 816 O O . SER A 1 119 ? -10.640 -2.928 15.962 1.00 92.88 119 SER A O 1
ATOM 818 N N . GLY A 1 120 ? -12.301 -1.494 16.497 1.00 91.56 120 GLY A N 1
ATOM 819 C CA . GLY A 1 120 ? -11.625 -0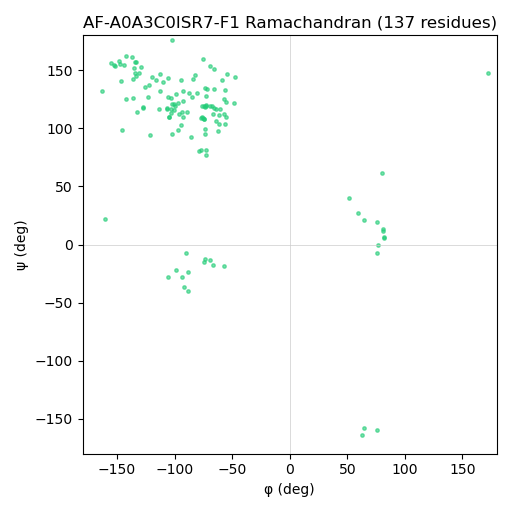.864 17.634 1.00 91.56 120 GLY A CA 1
ATOM 820 C C . GLY A 1 120 ? -10.602 0.205 17.249 1.00 91.56 120 GLY A C 1
ATOM 821 O O . GLY A 1 120 ? -9.808 0.609 18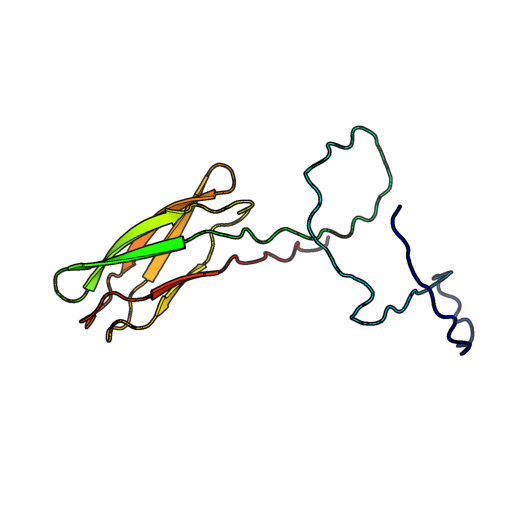.092 1.00 91.56 120 GLY A O 1
ATOM 822 N N . TYR A 1 121 ? -10.603 0.669 15.998 1.00 93.12 121 TYR A N 1
ATOM 823 C CA . TYR A 1 121 ? -9.693 1.721 15.557 1.00 93.12 121 TYR A CA 1
ATOM 824 C C . TYR A 1 121 ? -10.156 3.079 16.097 1.00 93.12 121 TYR A C 1
ATOM 826 O O . TYR A 1 121 ? -11.169 3.613 15.650 1.00 93.12 121 TYR A O 1
ATOM 834 N N . THR A 1 122 ? -9.420 3.629 17.063 1.00 91.50 122 THR A N 1
ATOM 835 C CA . THR A 1 122 ? -9.702 4.930 17.701 1.00 91.50 122 THR A CA 1
ATOM 836 C C . THR A 1 122 ? -8.864 6.063 17.115 1.00 91.50 122 THR A C 1
ATOM 838 O O . THR A 1 122 ? -9.252 7.227 17.194 1.00 91.50 122 THR A O 1
ATOM 841 N N . THR A 1 123 ? -7.732 5.735 16.489 1.00 92.31 123 THR A N 1
ATOM 842 C CA . THR A 1 123 ? -6.865 6.671 15.763 1.00 92.31 123 THR A CA 1
ATOM 843 C C . THR A 1 123 ? -6.435 6.061 14.435 1.00 92.31 123 THR A C 1
ATOM 845 O O . THR A 1 123 ? -6.384 4.838 14.306 1.00 92.31 123 THR A O 1
ATOM 848 N N . ALA A 1 124 ? -6.163 6.896 13.424 1.00 90.75 124 ALA A N 1
ATOM 849 C CA . ALA A 1 124 ? -5.818 6.421 12.081 1.00 90.75 124 ALA A CA 1
ATOM 850 C C . ALA A 1 124 ? -4.592 5.486 12.132 1.00 90.75 124 ALA A C 1
ATOM 852 O O . ALA A 1 124 ? -3.563 5.885 12.684 1.00 90.75 124 ALA A O 1
ATOM 853 N N . PRO A 1 125 ? -4.676 4.252 11.596 1.00 93.81 125 PRO A N 1
ATOM 854 C CA . PRO A 1 125 ? -3.545 3.339 11.612 1.00 93.81 125 PRO A CA 1
ATOM 855 C C . PRO A 1 125 ? -2.493 3.738 10.574 1.00 93.81 125 PRO A C 1
ATOM 857 O O . PRO A 1 125 ? -2.776 4.409 9.579 1.00 93.81 125 PRO A O 1
ATOM 860 N N . THR A 1 126 ? -1.275 3.251 10.779 1.00 93.94 126 THR A N 1
ATOM 861 C CA . THR A 1 126 ? -0.183 3.359 9.816 1.00 93.94 126 THR A CA 1
ATOM 862 C C . THR A 1 126 ? -0.336 2.277 8.750 1.00 93.94 126 THR A C 1
ATOM 864 O O . THR A 1 126 ? -0.509 1.099 9.074 1.00 93.94 126 THR A O 1
ATOM 867 N N . VAL A 1 127 ? -0.249 2.670 7.477 1.00 94.50 127 VAL A N 1
ATOM 868 C CA . VAL A 1 127 ? -0.282 1.753 6.329 1.00 94.50 127 VAL A CA 1
ATOM 869 C C . VAL A 1 127 ? 1.118 1.630 5.739 1.00 94.50 127 VAL A C 1
ATOM 871 O O . VAL A 1 127 ? 1.668 2.603 5.226 1.00 94.50 127 VAL A O 1
ATOM 874 N N . THR A 1 128 ? 1.671 0.422 5.770 1.00 91.88 128 THR A N 1
ATOM 875 C CA . THR A 1 128 ? 2.975 0.100 5.183 1.00 91.88 128 THR A CA 1
ATOM 876 C C . THR A 1 128 ? 2.785 -0.831 3.992 1.00 91.88 128 THR A C 1
ATOM 878 O O . THR A 1 128 ? 2.078 -1.834 4.080 1.00 91.88 128 THR A O 1
ATOM 881 N N . LEU A 1 129 ? 3.428 -0.506 2.871 1.00 90.00 129 LEU A N 1
ATOM 882 C CA . LEU A 1 129 ? 3.382 -1.297 1.644 1.00 90.00 129 LEU A CA 1
ATOM 883 C C . LEU A 1 129 ? 4.698 -2.053 1.484 1.00 90.00 129 LEU A C 1
ATOM 885 O O . LEU A 1 129 ? 5.736 -1.455 1.209 1.00 90.00 129 LEU A O 1
ATOM 889 N N . VAL A 1 130 ? 4.651 -3.371 1.657 1.00 85.62 130 VAL A N 1
ATOM 890 C CA . VAL A 1 130 ? 5.831 -4.237 1.564 1.00 85.62 130 VAL A CA 1
ATOM 891 C C . VAL A 1 130 ? 5.803 -4.953 0.223 1.00 85.62 130 VAL A C 1
ATOM 893 O O . VAL A 1 130 ? 4.916 -5.768 -0.036 1.00 85.62 130 VAL A O 1
ATOM 896 N N . SER A 1 131 ? 6.751 -4.653 -0.664 1.00 78.44 131 SER A N 1
ATOM 897 C CA . SER A 1 131 ? 6.860 -5.363 -1.936 1.00 78.44 131 SER A CA 1
ATOM 898 C C . SER A 1 131 ? 7.309 -6.804 -1.688 1.00 78.44 131 SER A C 1
ATOM 900 O O . SER A 1 131 ? 8.382 -7.071 -1.150 1.00 78.44 131 SER A O 1
ATOM 902 N N . GLY A 1 132 ? 6.465 -7.760 -2.078 1.00 63.00 132 GLY A N 1
ATOM 903 C CA . GLY A 1 132 ? 6.841 -9.164 -2.093 1.00 63.00 132 GLY A CA 1
ATOM 904 C C . GLY A 1 132 ? 7.785 -9.395 -3.262 1.00 63.00 132 GLY A C 1
ATOM 905 O O . GLY A 1 132 ? 7.333 -9.519 -4.400 1.00 63.00 132 GLY A O 1
ATOM 906 N N . ALA A 1 133 ? 9.093 -9.435 -3.009 1.00 55.41 133 ALA A N 1
ATOM 907 C CA . ALA A 1 133 ? 10.032 -9.942 -3.995 1.00 55.41 133 ALA A CA 1
ATOM 908 C C . ALA A 1 133 ? 9.683 -11.414 -4.254 1.00 55.41 133 ALA A C 1
ATOM 910 O O . ALA A 1 133 ? 10.059 -12.299 -3.490 1.00 55.41 133 ALA A O 1
ATOM 911 N N . THR A 1 134 ? 8.935 -11.703 -5.320 1.00 47.16 134 THR A N 1
ATOM 912 C CA . THR A 1 134 ? 8.842 -13.075 -5.815 1.00 47.16 134 THR A CA 1
ATOM 913 C C . THR A 1 134 ? 10.241 -13.459 -6.271 1.00 47.16 134 THR A C 1
ATOM 915 O O . THR A 1 134 ? 10.714 -12.968 -7.303 1.00 47.16 134 THR A O 1
ATOM 918 N N . ALA A 1 135 ? 10.919 -14.305 -5.493 1.00 43.09 135 ALA A N 1
ATOM 919 C CA . ALA A 1 135 ? 12.064 -15.062 -5.970 1.00 43.09 135 ALA A CA 1
ATOM 920 C C . ALA A 1 135 ? 11.647 -15.693 -7.303 1.00 43.09 135 ALA A C 1
ATOM 922 O O . ALA A 1 135 ? 10.607 -16.347 -7.389 1.00 43.09 135 ALA A O 1
ATOM 923 N N . ALA A 1 136 ? 12.379 -15.394 -8.375 1.00 48.81 136 ALA A N 1
ATOM 924 C CA . ALA A 1 136 ? 12.166 -16.102 -9.624 1.00 48.81 136 ALA A CA 1
ATOM 925 C C . ALA A 1 136 ? 12.447 -17.577 -9.326 1.00 48.81 136 ALA A C 1
ATOM 927 O O . ALA A 1 136 ? 13.559 -17.906 -8.918 1.00 48.81 136 ALA A O 1
ATOM 928 N N . GLY A 1 137 ? 11.432 -18.433 -9.457 1.00 43.50 137 GLY A N 1
ATOM 929 C CA . GLY A 1 137 ? 11.650 -19.869 -9.510 1.00 43.50 137 GLY A CA 1
ATOM 930 C C . GLY A 1 137 ? 12.642 -20.126 -10.635 1.00 43.50 137 GLY A C 1
ATOM 931 O O . GLY A 1 137 ? 12.332 -19.858 -11.794 1.00 43.50 137 GLY A O 1
ATOM 932 N N . GLY A 1 138 ? 13.856 -20.526 -10.265 1.00 36.28 138 GLY A N 1
ATOM 933 C CA . GLY A 1 138 ? 14.858 -20.973 -11.216 1.00 36.28 138 GLY A CA 1
ATOM 934 C C . GLY A 1 138 ? 14.372 -22.277 -11.827 1.00 36.28 138 GLY A C 1
ATOM 935 O O . GLY A 1 138 ? 14.130 -23.237 -11.096 1.00 36.28 138 GLY A O 1
ATOM 936 N N . ALA A 1 139 ? 14.192 -22.268 -13.143 1.00 32.50 139 ALA A N 1
ATOM 937 C CA . ALA A 1 139 ? 14.193 -23.466 -13.965 1.00 32.50 139 ALA A CA 1
ATOM 938 C C . ALA A 1 139 ? 15.550 -23.540 -14.668 1.00 32.50 139 ALA A C 1
ATOM 940 O O . ALA A 1 139 ? 16.023 -22.465 -15.110 1.00 32.50 139 ALA A O 1
#